Protein AF-A0A0F9VNV7-F1 (afdb_monomer)

Structure (mmCIF, N/CA/C/O backbone):
data_AF-A0A0F9VNV7-F1
#
_entry.id   AF-A0A0F9VNV7-F1
#
loop_
_atom_site.group_PDB
_atom_site.id
_atom_site.type_symbol
_atom_site.label_atom_id
_atom_site.label_alt_id
_atom_site.label_comp_id
_atom_site.label_asym_id
_atom_site.label_entity_id
_atom_site.label_seq_id
_atom_site.pdbx_PDB_ins_code
_atom_site.Cartn_x
_atom_site.Cartn_y
_atom_site.Cartn_z
_atom_site.occupancy
_atom_site.B_iso_or_equiv
_atom_site.auth_seq_id
_atom_site.auth_comp_id
_atom_site.auth_asym_id
_atom_site.auth_atom_id
_atom_site.pdbx_PDB_model_num
ATOM 1 N N . MET A 1 1 ? 5.903 12.119 -4.866 1.00 60.56 1 MET A N 1
ATOM 2 C CA . MET A 1 1 ? 6.700 10.876 -4.774 1.00 60.56 1 MET A CA 1
ATOM 3 C C . MET A 1 1 ? 6.099 9.863 -5.740 1.00 60.56 1 MET A C 1
ATOM 5 O O . MET A 1 1 ? 4.916 9.983 -6.019 1.00 60.56 1 MET A O 1
ATOM 9 N N . SER A 1 2 ? 6.917 8.986 -6.329 1.00 77.88 2 SER A N 1
ATOM 10 C CA . SER A 1 2 ? 6.639 8.160 -7.520 1.00 77.88 2 SER A CA 1
ATOM 11 C C . SER A 1 2 ? 7.097 6.704 -7.340 1.00 77.88 2 SER A C 1
ATOM 13 O O . SER A 1 2 ? 7.739 6.362 -6.347 1.00 77.88 2 SER A O 1
ATOM 15 N N . TYR A 1 3 ? 6.840 5.847 -8.332 1.00 84.94 3 TYR A N 1
ATOM 16 C CA . TYR A 1 3 ? 7.364 4.476 -8.393 1.00 84.94 3 TYR A CA 1
ATOM 17 C C . TYR A 1 3 ? 8.883 4.379 -8.163 1.00 84.94 3 TYR A C 1
ATOM 19 O O . TYR A 1 3 ? 9.356 3.454 -7.494 1.00 84.94 3 TYR A O 1
ATOM 27 N N . GLN A 1 4 ? 9.650 5.362 -8.648 1.00 85.62 4 GLN A N 1
ATOM 28 C CA . GLN A 1 4 ? 11.105 5.376 -8.499 1.00 85.62 4 GLN A CA 1
ATOM 29 C C . GLN A 1 4 ? 11.534 5.428 -7.024 1.00 85.62 4 GLN A C 1
ATOM 31 O O . GLN A 1 4 ? 12.468 4.732 -6.644 1.00 85.62 4 GLN A O 1
ATOM 36 N N . ASP A 1 5 ? 10.791 6.129 -6.163 1.00 84.31 5 ASP A N 1
ATOM 37 C CA . ASP A 1 5 ? 11.108 6.231 -4.731 1.00 84.31 5 ASP A CA 1
ATOM 38 C C . ASP A 1 5 ? 10.979 4.881 -4.006 1.00 84.31 5 ASP A C 1
ATOM 40 O O . ASP A 1 5 ? 11.677 4.602 -3.027 1.00 84.31 5 ASP A O 1
ATOM 44 N N . VAL A 1 6 ? 10.060 4.027 -4.467 1.00 85.62 6 VAL A N 1
ATOM 45 C CA . VAL A 1 6 ? 9.895 2.662 -3.948 1.00 85.62 6 VAL A CA 1
ATOM 46 C C . VAL A 1 6 ? 11.019 1.772 -4.470 1.00 85.62 6 VAL A C 1
ATOM 48 O O . VAL A 1 6 ? 11.598 0.993 -3.709 1.00 85.62 6 VAL A O 1
ATOM 51 N N . LYS A 1 7 ? 11.357 1.925 -5.753 1.00 87.75 7 LYS A N 1
ATOM 52 C CA . LYS A 1 7 ? 12.435 1.190 -6.413 1.00 87.75 7 LYS A CA 1
ATOM 53 C C . LYS A 1 7 ? 13.800 1.481 -5.797 1.00 87.75 7 LYS A C 1
ATOM 55 O O . LYS A 1 7 ? 14.536 0.541 -5.522 1.00 87.75 7 LYS A O 1
ATOM 60 N N . ASP A 1 8 ? 14.097 2.738 -5.484 1.00 87.12 8 ASP A N 1
ATOM 61 C CA . ASP A 1 8 ? 15.351 3.149 -4.839 1.00 87.12 8 ASP A CA 1
ATOM 62 C C . ASP A 1 8 ? 15.489 2.571 -3.430 1.00 87.12 8 ASP A C 1
ATOM 64 O O . ASP A 1 8 ? 16.591 2.311 -2.942 1.00 87.12 8 ASP A O 1
ATOM 68 N N . LYS A 1 9 ? 14.357 2.311 -2.769 1.00 83.44 9 LYS A N 1
ATOM 69 C CA . LYS A 1 9 ? 14.346 1.597 -1.495 1.00 83.44 9 LYS A CA 1
ATOM 70 C C . LYS A 1 9 ? 14.574 0.101 -1.690 1.00 83.44 9 LYS A C 1
ATOM 72 O O . LYS A 1 9 ? 15.021 -0.537 -0.746 1.00 83.44 9 LYS A O 1
ATOM 77 N N . LEU A 1 10 ? 14.304 -0.500 -2.840 1.00 85.62 10 LEU A N 1
ATOM 78 C CA . LEU A 1 10 ? 14.524 -1.928 -3.053 1.00 85.62 10 LEU A CA 1
ATOM 79 C C . LEU A 1 10 ? 15.995 -2.207 -3.416 1.00 85.62 10 LEU A C 1
ATOM 81 O O . LEU A 1 10 ? 16.424 -1.994 -4.544 1.00 85.62 10 LEU A O 1
ATOM 85 N N . HIS A 1 11 ? 16.776 -2.744 -2.474 1.00 74.56 11 HIS A N 1
ATOM 86 C CA . HIS A 1 11 ? 18.158 -3.176 -2.730 1.00 74.56 11 HIS A CA 1
ATOM 87 C C . HIS A 1 11 ? 18.205 -4.686 -3.026 1.00 74.56 11 HIS A C 1
ATOM 89 O O . HIS A 1 11 ? 17.546 -5.459 -2.342 1.00 74.56 11 HIS A O 1
ATOM 95 N N . HIS A 1 12 ? 18.974 -5.121 -4.032 1.00 74.38 12 HIS A N 1
ATOM 96 C CA . HIS A 1 12 ? 19.224 -6.545 -4.349 1.00 74.38 12 HIS A CA 1
ATOM 97 C C . HIS A 1 12 ? 17.970 -7.430 -4.537 1.00 74.38 12 HIS A C 1
ATOM 99 O O . HIS A 1 12 ? 17.973 -8.619 -4.218 1.00 74.38 12 HIS A O 1
ATOM 105 N N . GLY A 1 13 ? 16.880 -6.853 -5.051 1.00 79.12 13 GLY A N 1
ATOM 106 C CA . GLY A 1 13 ? 15.661 -7.584 -5.419 1.00 79.12 13 GLY A CA 1
ATOM 107 C C . GLY A 1 13 ? 14.728 -7.955 -4.260 1.00 79.12 13 GLY A C 1
ATOM 108 O O . GLY A 1 13 ? 13.595 -8.350 -4.523 1.00 79.12 13 GLY A O 1
ATOM 109 N N . HIS A 1 14 ? 15.145 -7.776 -3.001 1.00 84.50 14 HIS A N 1
ATOM 110 C CA . HIS A 1 14 ? 14.270 -7.909 -1.834 1.00 84.50 14 HIS A CA 1
ATOM 111 C C . HIS A 1 14 ? 14.744 -7.038 -0.659 1.00 84.50 14 HIS A C 1
ATOM 113 O O . HIS A 1 14 ? 15.937 -6.904 -0.407 1.00 84.50 14 HIS A O 1
ATOM 119 N N . ARG A 1 15 ? 13.817 -6.460 0.114 1.00 92.94 15 ARG A N 1
ATOM 120 C CA . ARG A 1 15 ? 14.155 -5.664 1.309 1.00 92.94 15 ARG A CA 1
ATOM 121 C C . ARG A 1 15 ? 13.126 -5.825 2.412 1.00 92.94 15 ARG A C 1
ATOM 123 O O . ARG A 1 15 ? 11.939 -5.610 2.195 1.00 92.94 15 ARG A O 1
ATOM 130 N N . LYS A 1 16 ? 13.580 -6.086 3.638 1.00 94.69 16 LYS A N 1
ATOM 131 C CA . LYS A 1 16 ? 12.723 -5.985 4.826 1.00 94.69 16 LYS A CA 1
ATOM 132 C C . LYS A 1 16 ? 12.436 -4.515 5.141 1.00 94.69 16 LYS A C 1
ATOM 134 O O . LYS A 1 16 ? 13.366 -3.730 5.312 1.00 94.69 16 LYS A O 1
ATOM 139 N N . VAL A 1 17 ? 11.159 -4.154 5.241 1.00 94.06 17 VAL A N 1
ATOM 140 C CA . VAL A 1 17 ? 10.713 -2.774 5.533 1.00 94.06 17 VAL A CA 1
ATOM 141 C C . VAL A 1 17 ? 10.000 -2.641 6.875 1.00 94.06 17 VAL A C 1
ATOM 143 O O . VAL A 1 17 ? 9.907 -1.541 7.409 1.00 94.06 17 VAL A O 1
ATOM 146 N N . ALA A 1 18 ? 9.528 -3.754 7.444 1.00 94.31 18 ALA A N 1
ATOM 147 C CA . ALA A 1 18 ? 8.997 -3.825 8.803 1.00 94.31 18 ALA A CA 1
ATOM 148 C C . ALA A 1 18 ? 8.967 -5.284 9.306 1.00 94.31 18 ALA A C 1
ATOM 150 O O . ALA A 1 18 ? 9.429 -6.205 8.625 1.00 94.31 18 ALA A O 1
ATOM 151 N N . ASN A 1 19 ? 8.419 -5.524 10.505 1.00 94.44 19 ASN A N 1
ATOM 152 C CA . ASN A 1 19 ? 8.258 -6.886 11.023 1.00 94.44 19 ASN A CA 1
ATOM 153 C C . ASN A 1 19 ? 7.409 -7.741 10.069 1.00 94.44 19 ASN A C 1
ATOM 155 O O . ASN A 1 19 ? 6.319 -7.310 9.684 1.00 94.44 19 ASN A O 1
ATOM 159 N N . ASN A 1 20 ? 7.933 -8.913 9.697 1.00 94.62 20 ASN A N 1
ATOM 160 C CA . ASN A 1 20 ? 7.364 -9.846 8.717 1.00 94.62 20 ASN A CA 1
ATOM 161 C C . ASN A 1 20 ? 6.886 -9.178 7.419 1.00 94.62 20 ASN A C 1
ATOM 163 O O . ASN A 1 20 ? 5.930 -9.645 6.807 1.00 94.62 20 ASN A O 1
ATOM 167 N N . THR A 1 21 ? 7.508 -8.056 7.034 1.00 96.12 21 THR A N 1
ATOM 168 C CA . THR A 1 21 ? 7.093 -7.248 5.883 1.00 96.12 21 THR A CA 1
ATOM 169 C C . THR A 1 21 ? 8.264 -6.964 4.963 1.00 96.12 21 THR A C 1
ATOM 171 O O . THR A 1 21 ? 9.272 -6.393 5.393 1.00 96.12 21 THR A O 1
ATOM 174 N N . TYR A 1 22 ? 8.106 -7.335 3.699 1.00 95.38 22 TYR A N 1
ATOM 175 C CA . TYR A 1 22 ? 9.176 -7.324 2.710 1.00 95.38 22 TYR A CA 1
ATOM 176 C C . TYR A 1 22 ? 8.698 -6.704 1.401 1.00 95.38 22 TYR A C 1
ATOM 178 O O . TYR A 1 22 ? 7.563 -6.937 0.995 1.00 95.38 22 TYR A O 1
ATOM 186 N N . LEU A 1 23 ? 9.577 -5.939 0.759 1.00 96.19 23 LEU A N 1
ATOM 187 C CA . LEU A 1 23 ? 9.473 -5.547 -0.640 1.00 96.19 23 LEU A CA 1
ATOM 188 C C . LEU A 1 23 ? 10.217 -6.565 -1.503 1.00 96.19 23 LEU A C 1
ATOM 190 O O . LEU A 1 23 ? 11.290 -7.016 -1.099 1.00 96.19 23 LEU A O 1
ATOM 194 N N . ALA A 1 24 ? 9.687 -6.890 -2.675 1.00 94.50 24 ALA A N 1
ATOM 195 C CA . ALA A 1 24 ? 10.354 -7.708 -3.687 1.00 94.50 24 ALA A CA 1
ATOM 196 C C . ALA A 1 24 ? 9.844 -7.345 -5.087 1.00 94.50 24 ALA A C 1
ATOM 198 O O . ALA A 1 24 ? 8.779 -6.744 -5.206 1.00 94.50 24 ALA A O 1
ATOM 199 N N . TYR A 1 25 ? 10.576 -7.718 -6.135 1.00 91.69 25 TYR A N 1
ATOM 200 C CA . TYR A 1 25 ? 9.998 -7.754 -7.482 1.00 91.69 25 TYR A CA 1
ATOM 201 C C . TYR A 1 25 ? 9.120 -8.999 -7.639 1.00 91.69 25 TYR A C 1
ATOM 203 O O . TYR A 1 25 ? 9.451 -10.064 -7.115 1.00 91.69 25 TYR A O 1
ATOM 211 N N . GLU A 1 26 ? 8.025 -8.873 -8.380 1.00 89.12 26 GLU A N 1
ATOM 212 C CA . GLU A 1 26 ? 7.207 -10.002 -8.826 1.00 89.12 26 GLU A CA 1
ATOM 213 C C . GLU A 1 26 ? 6.942 -9.859 -10.324 1.00 89.12 26 GLU A C 1
ATOM 215 O O . GLU A 1 26 ? 6.904 -8.747 -10.844 1.00 89.12 26 GLU A O 1
ATOM 220 N N . ASN A 1 27 ? 6.824 -10.984 -11.028 1.00 88.88 27 ASN A N 1
ATOM 221 C CA . ASN A 1 27 ? 6.459 -10.983 -12.439 1.00 88.88 27 ASN A CA 1
ATOM 222 C C . ASN A 1 27 ? 4.952 -11.166 -12.539 1.00 88.88 27 ASN A C 1
ATOM 224 O O . ASN A 1 27 ? 4.418 -12.162 -12.051 1.00 88.88 27 ASN A O 1
AT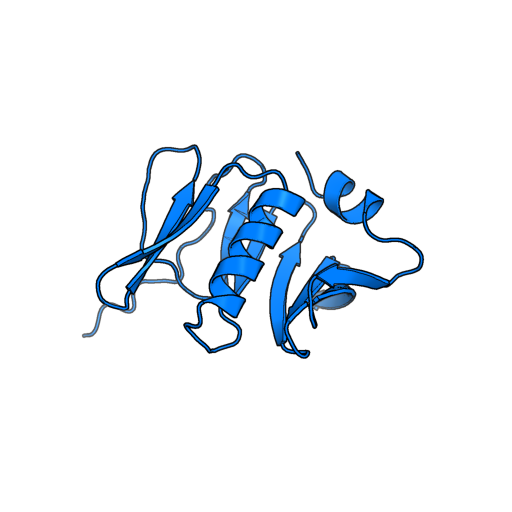OM 228 N N . GLU A 1 28 ? 4.293 -10.241 -13.217 1.00 85.94 28 GLU A N 1
ATOM 229 C CA . GLU A 1 28 ? 2.886 -10.353 -13.565 1.00 85.94 28 GLU A CA 1
ATOM 230 C C . GLU A 1 28 ? 2.750 -10.461 -15.080 1.00 85.94 28 GLU A C 1
ATOM 232 O O . GLU A 1 28 ? 3.281 -9.643 -15.831 1.00 85.94 28 GLU A O 1
ATOM 237 N N . PHE A 1 29 ? 2.060 -11.504 -15.531 1.00 85.44 29 PHE A N 1
ATOM 238 C CA . PHE A 1 29 ? 1.855 -11.780 -16.947 1.00 85.44 29 PHE A CA 1
ATOM 239 C C . PHE A 1 29 ? 0.514 -11.192 -17.382 1.00 85.44 29 PHE A C 1
ATOM 241 O O . PHE A 1 29 ? -0.539 -11.598 -16.889 1.00 85.44 29 PHE A O 1
A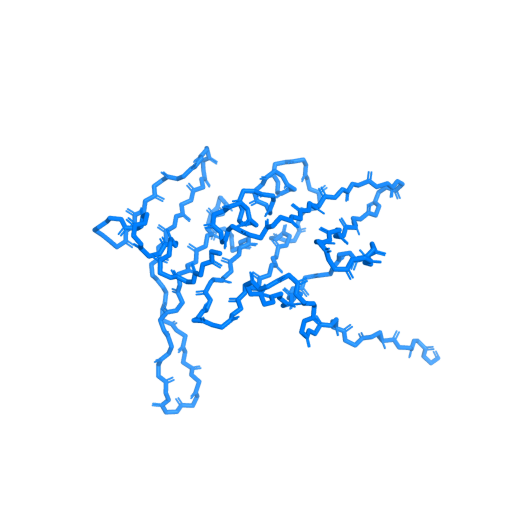TOM 248 N N . HIS A 1 30 ? 0.556 -10.239 -18.307 1.00 79.50 30 HIS A N 1
ATOM 249 C CA . HIS A 1 30 ? -0.615 -9.616 -18.907 1.00 79.50 30 HIS A CA 1
ATOM 250 C C . HIS A 1 30 ? -0.633 -9.908 -20.410 1.00 79.50 30 HIS A C 1
ATOM 252 O O . HIS A 1 30 ? -0.094 -9.151 -21.219 1.00 79.50 30 HIS A O 1
AT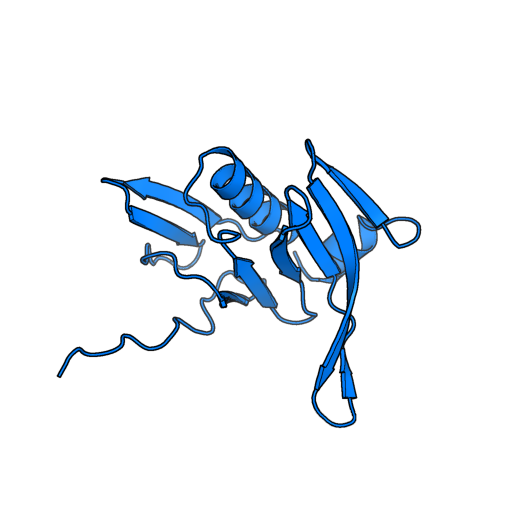OM 258 N N . GLY A 1 31 ? -1.225 -11.051 -20.773 1.00 84.50 31 GLY A N 1
ATOM 259 C CA . GLY A 1 31 ? -1.128 -11.586 -22.132 1.00 84.50 31 GLY A CA 1
ATOM 260 C C . GLY A 1 31 ? 0.335 -11.830 -22.500 1.00 84.50 31 GLY A C 1
ATOM 261 O O . GLY A 1 31 ? 1.033 -12.557 -21.794 1.00 84.50 31 GLY A O 1
ATOM 262 N N . ASP A 1 32 ? 0.798 -11.164 -23.557 1.00 88.19 32 ASP A N 1
ATOM 263 C CA . ASP A 1 32 ? 2.175 -11.268 -24.055 1.00 88.19 32 ASP A CA 1
ATOM 264 C C . ASP A 1 32 ? 3.160 -10.310 -23.355 1.00 88.19 32 ASP A C 1
ATOM 266 O O . ASP A 1 32 ? 4.363 -10.342 -23.619 1.00 88.19 32 ASP A O 1
ATOM 270 N N . TYR A 1 33 ? 2.673 -9.450 -22.454 1.00 81.19 33 TYR A N 1
ATOM 271 C CA . TYR A 1 33 ? 3.494 -8.481 -21.728 1.00 81.19 33 TYR A CA 1
ATOM 272 C C . TYR A 1 33 ? 3.804 -8.965 -20.312 1.00 81.19 33 TYR A C 1
ATOM 274 O O . TYR A 1 33 ? 2.923 -9.435 -19.593 1.00 81.19 33 TYR A O 1
ATOM 282 N N . VAL A 1 34 ? 5.056 -8.793 -19.879 1.00 85.00 34 VAL A N 1
ATOM 283 C CA . VAL A 1 34 ? 5.458 -8.999 -18.482 1.00 85.00 34 VAL A CA 1
ATOM 284 C C . VAL A 1 34 ? 5.589 -7.645 -17.804 1.00 85.00 34 VAL A C 1
ATOM 286 O O . VAL A 1 34 ? 6.343 -6.779 -18.248 1.00 85.00 34 VAL A O 1
ATOM 289 N N . ILE A 1 35 ? 4.854 -7.473 -16.713 1.00 85.75 35 ILE A N 1
ATOM 290 C CA . ILE A 1 35 ? 4.944 -6.318 -15.831 1.00 85.75 35 ILE A CA 1
ATOM 291 C C . ILE A 1 35 ? 5.759 -6.746 -14.613 1.00 85.75 35 ILE A C 1
ATOM 293 O O . ILE A 1 35 ? 5.613 -7.858 -14.107 1.00 85.75 35 ILE A O 1
ATOM 297 N N . HIS A 1 36 ? 6.633 -5.859 -14.145 1.00 87.62 36 HIS A N 1
ATOM 298 C CA . HIS A 1 36 ? 7.480 -6.103 -12.979 1.00 87.62 36 HIS A CA 1
ATOM 299 C C . HIS A 1 36 ? 7.113 -5.149 -11.839 1.00 87.62 36 HIS A C 1
ATOM 301 O O . HIS A 1 36 ? 7.889 -4.227 -11.557 1.00 87.62 36 HIS A O 1
ATOM 307 N N . PRO A 1 37 ? 5.932 -5.293 -11.208 1.00 92.44 37 PRO A N 1
ATOM 308 C CA . PRO A 1 37 ? 5.618 -4.492 -10.041 1.00 92.44 37 PRO A CA 1
ATOM 309 C C . PRO A 1 37 ? 6.573 -4.811 -8.890 1.00 92.44 37 PRO A C 1
ATOM 311 O O . PRO A 1 37 ? 7.110 -5.916 -8.746 1.00 92.44 37 PRO A O 1
ATOM 314 N N . ILE A 1 38 ? 6.742 -3.822 -8.019 1.00 95.38 38 ILE A N 1
ATOM 315 C CA . ILE A 1 38 ? 7.288 -4.070 -6.690 1.00 95.38 38 ILE A CA 1
ATOM 316 C C . ILE A 1 38 ? 6.114 -4.465 -5.809 1.00 95.38 38 ILE A C 1
ATOM 318 O O . ILE A 1 38 ? 5.092 -3.790 -5.780 1.00 95.38 38 ILE A O 1
ATOM 322 N N . ILE A 1 39 ? 6.255 -5.541 -5.057 1.00 96.19 39 ILE A N 1
ATOM 323 C CA . ILE A 1 39 ? 5.221 -6.044 -4.162 1.00 96.19 39 ILE A CA 1
ATOM 324 C C . ILE A 1 39 ? 5.652 -5.876 -2.716 1.00 96.19 39 ILE A C 1
ATOM 326 O O . ILE A 1 39 ? 6.801 -6.131 -2.363 1.00 96.19 39 ILE A O 1
ATOM 330 N N . MET A 1 40 ? 4.719 -5.480 -1.856 1.00 96.62 40 MET A N 1
ATOM 331 C CA . MET A 1 40 ? 4.892 -5.554 -0.414 1.00 96.62 40 MET A CA 1
ATOM 332 C C . MET A 1 40 ? 4.101 -6.733 0.134 1.00 96.62 40 MET A C 1
ATOM 334 O O . MET A 1 40 ? 2.877 -6.776 0.005 1.00 96.62 40 MET A O 1
ATOM 338 N N . LYS A 1 41 ? 4.796 -7.666 0.789 1.00 96.00 41 LYS A N 1
ATOM 339 C CA . LYS A 1 41 ? 4.198 -8.840 1.431 1.00 96.00 41 LYS A CA 1
ATOM 340 C C . LYS A 1 41 ? 4.282 -8.731 2.948 1.00 96.00 41 LYS A C 1
ATOM 342 O O . LYS A 1 41 ? 5.366 -8.501 3.477 1.00 96.00 41 LYS A O 1
ATOM 347 N N . LEU A 1 42 ? 3.161 -8.937 3.637 1.00 96.00 42 LEU A N 1
ATOM 348 C CA . LEU A 1 42 ? 3.056 -9.127 5.085 1.00 96.00 42 LEU A CA 1
ATOM 349 C C . LEU A 1 42 ? 2.764 -10.606 5.357 1.00 96.00 42 LEU A C 1
ATOM 351 O O . LEU A 1 42 ? 1.740 -11.119 4.918 1.00 96.00 42 LEU A O 1
ATOM 355 N N . HIS A 1 43 ? 3.647 -11.296 6.084 1.00 93.19 43 HIS A N 1
ATOM 356 C CA . HIS A 1 43 ? 3.513 -12.740 6.339 1.00 93.19 43 HIS A CA 1
ATOM 357 C C . HIS A 1 43 ? 3.315 -13.569 5.051 1.00 93.19 43 HIS A C 1
ATOM 359 O O . HIS A 1 43 ? 2.555 -14.528 5.029 1.00 93.19 43 HIS A O 1
ATOM 365 N N . GLY A 1 44 ? 3.973 -13.170 3.957 1.00 92.94 44 GLY A N 1
ATOM 366 C CA . GLY A 1 44 ? 3.837 -13.817 2.646 1.00 92.94 44 GLY A CA 1
ATOM 367 C C . GLY A 1 44 ? 2.619 -13.374 1.827 1.00 92.94 44 GLY A C 1
ATOM 368 O O . GLY A 1 44 ? 2.615 -13.583 0.618 1.00 92.94 44 GLY A O 1
ATOM 369 N N . ASN A 1 45 ? 1.645 -12.688 2.430 1.00 94.31 45 ASN A N 1
ATOM 370 C CA . ASN A 1 45 ? 0.459 -12.192 1.734 1.00 94.31 45 ASN A CA 1
ATOM 371 C C . ASN A 1 45 ? 0.685 -10.789 1.176 1.00 94.31 45 ASN A C 1
ATOM 373 O O . ASN A 1 45 ? 1.245 -9.932 1.862 1.00 94.31 45 ASN A O 1
ATOM 377 N N . VAL A 1 46 ? 0.229 -10.535 -0.049 1.00 95.44 46 VAL A N 1
ATOM 378 C CA . VAL A 1 46 ? 0.338 -9.211 -0.674 1.00 95.44 46 VAL A CA 1
ATOM 379 C C . VAL A 1 46 ? -0.538 -8.214 0.079 1.00 95.44 46 VAL A C 1
ATOM 381 O O . VAL A 1 46 ? -1.713 -8.470 0.327 1.00 95.44 46 VAL A O 1
ATOM 384 N N . VAL A 1 47 ? 0.055 -7.076 0.433 1.00 96.38 47 VAL A N 1
ATOM 385 C CA . VAL A 1 47 ? -0.648 -5.925 1.020 1.00 96.38 47 VAL A CA 1
ATOM 386 C C . VAL A 1 47 ? -0.578 -4.684 0.136 1.00 96.38 47 VAL A C 1
ATOM 388 O O . VAL A 1 47 ? -1.420 -3.800 0.257 1.00 96.38 47 VAL A O 1
ATOM 391 N N . ALA A 1 48 ? 0.402 -4.613 -0.766 1.00 96.56 48 ALA A N 1
ATOM 392 C CA . ALA A 1 48 ? 0.442 -3.591 -1.800 1.00 96.56 48 ALA A CA 1
ATOM 393 C C . ALA A 1 48 ? 1.208 -4.068 -3.035 1.00 96.56 48 ALA A C 1
ATOM 395 O O . ALA A 1 48 ? 2.194 -4.798 -2.902 1.00 96.56 48 ALA A O 1
ATOM 396 N N . ARG A 1 49 ? 0.793 -3.594 -4.208 1.00 96.31 49 ARG A N 1
ATOM 397 C CA . ARG A 1 49 ? 1.550 -3.660 -5.461 1.00 96.31 49 ARG A CA 1
ATOM 398 C C . ARG A 1 49 ? 1.835 -2.243 -5.927 1.00 96.31 49 ARG A C 1
ATOM 400 O O . ARG A 1 49 ? 0.932 -1.416 -5.968 1.00 96.31 49 ARG A O 1
ATOM 407 N N . PHE A 1 50 ? 3.085 -1.956 -6.245 1.00 95.31 50 PHE A N 1
ATOM 408 C CA . PHE A 1 50 ? 3.518 -0.677 -6.784 1.00 95.31 50 PHE A CA 1
ATOM 409 C C . PHE A 1 50 ? 3.790 -0.863 -8.274 1.00 95.31 50 PHE A C 1
ATOM 411 O O . PHE A 1 50 ? 4.727 -1.573 -8.650 1.00 95.31 50 PHE A O 1
ATOM 418 N N . TYR A 1 51 ? 2.969 -0.223 -9.095 1.00 93.50 51 TYR A N 1
ATOM 419 C CA . TYR A 1 51 ? 3.131 -0.119 -10.540 1.00 93.50 51 TYR A CA 1
ATOM 420 C C . TYR A 1 51 ? 3.753 1.239 -10.894 1.00 93.50 51 TYR A C 1
ATOM 422 O O . TYR A 1 51 ? 3.818 2.121 -10.040 1.00 93.50 51 TYR A O 1
ATOM 430 N N . PRO A 1 52 ? 4.217 1.453 -12.136 1.00 91.06 52 PRO A N 1
ATOM 431 C CA . PRO A 1 52 ? 4.797 2.735 -12.541 1.00 91.06 52 PRO A CA 1
ATOM 432 C C . PRO A 1 52 ? 3.880 3.956 -12.358 1.00 91.06 52 PRO A C 1
ATOM 434 O O . PRO A 1 52 ? 4.368 5.056 -12.108 1.00 91.06 52 PRO A O 1
ATOM 437 N N . ASP A 1 53 ? 2.568 3.769 -12.470 1.00 90.62 53 ASP A N 1
ATOM 438 C CA . ASP A 1 53 ? 1.538 4.812 -12.493 1.00 90.62 53 ASP A CA 1
ATOM 439 C C . ASP A 1 53 ? 0.670 4.859 -11.221 1.00 90.62 53 ASP A C 1
ATOM 441 O O . ASP A 1 53 ? 0.169 5.925 -10.850 1.00 90.62 53 ASP A O 1
ATOM 445 N N . HIS A 1 54 ? 0.515 3.730 -10.526 1.00 93.38 54 HIS A N 1
ATOM 446 C CA . HIS A 1 54 ? -0.365 3.615 -9.365 1.00 93.38 54 HIS A CA 1
ATOM 447 C C . HIS A 1 54 ? 0.122 2.602 -8.322 1.00 93.38 54 HIS A C 1
ATOM 449 O O . HIS A 1 54 ? 0.990 1.765 -8.564 1.00 93.38 54 HIS A O 1
ATOM 455 N N . ILE A 1 55 ? -0.488 2.6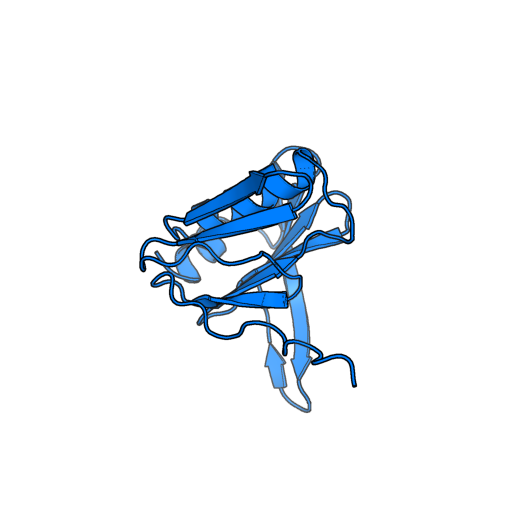58 -7.141 1.00 94.81 55 ILE A N 1
ATOM 456 C CA . ILE A 1 55 ? -0.422 1.618 -6.117 1.00 94.81 55 ILE A CA 1
ATOM 457 C C . ILE A 1 55 ? -1.766 0.892 -6.040 1.00 94.81 55 ILE A C 1
ATOM 459 O O . ILE A 1 55 ? -2.820 1.523 -6.080 1.00 94.81 55 ILE A O 1
ATOM 463 N N . GLU A 1 56 ? -1.729 -0.426 -5.901 1.00 95.38 56 GLU A N 1
ATOM 464 C CA . GLU A 1 56 ? -2.884 -1.269 -5.600 1.00 95.38 56 GLU A CA 1
ATOM 465 C C . GLU A 1 56 ? -2.766 -1.793 -4.166 1.00 95.38 56 GLU A C 1
ATOM 467 O O . GLU A 1 56 ? -1.703 -2.272 -3.764 1.00 95.38 56 GLU A O 1
ATOM 472 N N . LEU A 1 57 ? -3.832 -1.679 -3.374 1.00 95.25 57 LEU A N 1
ATOM 473 C CA . LEU A 1 57 ? -3.832 -2.018 -1.949 1.00 95.25 57 LEU A CA 1
ATOM 474 C C . LEU A 1 57 ? -4.667 -3.266 -1.639 1.00 95.25 57 LEU A C 1
ATOM 476 O O . LEU A 1 57 ? -5.757 -3.448 -2.179 1.00 95.25 57 LEU A O 1
ATOM 480 N N . HIS A 1 58 ? -4.184 -4.088 -0.701 1.00 95.25 58 HIS A N 1
ATOM 481 C CA . HIS A 1 58 ? -4.854 -5.318 -0.269 1.00 95.25 58 HIS A CA 1
ATOM 482 C C . HIS A 1 58 ? -4.781 -5.516 1.252 1.00 95.25 58 HIS A C 1
ATOM 484 O O . HIS A 1 58 ? -3.744 -5.341 1.890 1.00 95.25 58 HIS A O 1
ATOM 490 N N . SER A 1 59 ? -5.876 -5.971 1.842 1.00 92.31 59 SER A N 1
ATOM 491 C CA . SER A 1 59 ? -6.027 -6.312 3.255 1.00 92.31 59 SER A CA 1
ATOM 492 C C . SER A 1 59 ? -5.387 -7.656 3.622 1.00 92.31 59 SER A C 1
ATOM 494 O O . SER A 1 59 ? -5.398 -8.053 4.789 1.00 92.31 59 SER A O 1
ATOM 496 N N . ALA A 1 60 ? -4.858 -8.390 2.634 1.00 87.38 60 ALA A N 1
ATOM 497 C CA . ALA A 1 60 ? -4.432 -9.780 2.775 1.00 87.38 60 ALA A CA 1
ATOM 498 C C . ALA A 1 60 ? -5.541 -10.722 3.305 1.00 87.38 60 ALA A C 1
ATOM 500 O O . ALA A 1 60 ? -5.227 -11.785 3.836 1.00 87.38 60 ALA A O 1
ATOM 501 N N . GLY A 1 61 ? -6.820 -10.335 3.191 1.00 79.44 61 GLY A N 1
ATOM 502 C CA . GLY A 1 61 ? -7.972 -11.078 3.713 1.00 79.44 61 GLY A CA 1
ATOM 503 C C . GLY A 1 61 ? -8.222 -10.893 5.215 1.00 79.44 61 GLY A C 1
ATOM 504 O O . GLY A 1 61 ? -9.105 -11.544 5.768 1.00 79.44 61 GLY A O 1
ATOM 505 N N . TRP A 1 62 ? -7.465 -10.019 5.894 1.00 77.06 62 TRP A N 1
ATOM 506 C CA . TRP A 1 62 ? -7.547 -9.836 7.346 1.00 77.06 62 TRP A CA 1
ATOM 507 C C . TRP A 1 62 ? -7.608 -8.357 7.747 1.00 77.06 62 TRP A C 1
ATOM 509 O O . TRP A 1 62 ? -6.628 -7.616 7.626 1.00 77.06 62 TRP A O 1
ATOM 519 N N . HIS A 1 63 ? -8.713 -7.938 8.368 1.00 82.50 63 HIS A N 1
ATOM 520 C CA . HIS A 1 63 ? -8.872 -6.587 8.923 1.00 82.50 63 HIS A CA 1
ATOM 521 C C . HIS A 1 63 ? -8.213 -6.439 10.305 1.00 82.50 63 HIS A C 1
ATOM 523 O O . HIS A 1 63 ? -8.870 -6.209 11.321 1.00 82.50 63 HIS A O 1
ATOM 529 N N . THR A 1 64 ? -6.882 -6.562 10.354 1.00 91.12 64 THR A N 1
ATOM 530 C CA . THR A 1 64 ? -6.092 -6.428 11.592 1.00 91.12 64 THR A CA 1
ATOM 531 C C . THR A 1 64 ? -5.354 -5.094 11.692 1.00 91.12 64 THR A C 1
ATOM 533 O O . THR A 1 64 ? -5.031 -4.449 10.692 1.00 91.12 64 THR A O 1
ATOM 536 N N . VAL A 1 65 ? -4.990 -4.705 12.920 1.00 92.25 65 VAL A N 1
ATOM 537 C CA . VAL A 1 65 ? -4.160 -3.515 13.182 1.00 92.25 65 VAL A CA 1
ATOM 538 C C . VAL A 1 65 ? -2.813 -3.597 12.452 1.00 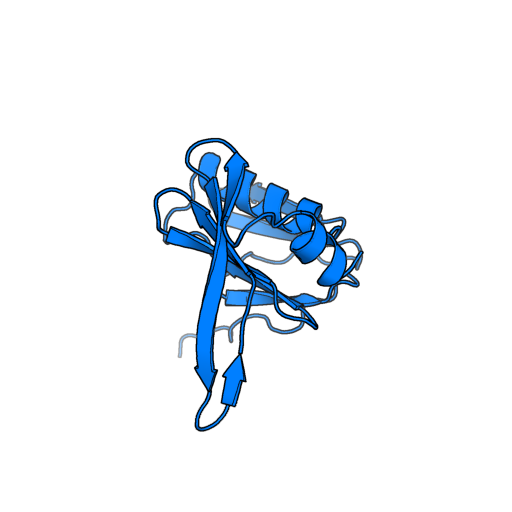92.25 65 VAL A C 1
ATOM 540 O O . VAL A 1 65 ? -2.334 -2.586 11.931 1.00 92.25 65 VAL A O 1
ATOM 543 N N . THR A 1 66 ? -2.221 -4.792 12.362 1.00 94.12 66 THR A N 1
ATOM 544 C CA . THR A 1 66 ? -0.953 -5.016 11.655 1.00 94.12 66 THR A CA 1
ATOM 545 C C . THR A 1 66 ? -1.101 -4.759 10.162 1.00 94.12 66 THR A C 1
ATOM 547 O O . THR A 1 66 ? -0.317 -3.987 9.609 1.00 94.12 66 THR A O 1
ATOM 550 N N . THR A 1 67 ? -2.125 -5.329 9.522 1.00 95.00 67 THR A N 1
ATOM 551 C CA . THR A 1 67 ? -2.417 -5.090 8.101 1.00 95.00 67 THR A CA 1
ATOM 552 C C . THR A 1 67 ? -2.642 -3.600 7.841 1.00 95.00 67 THR A C 1
ATOM 554 O O . THR A 1 67 ? -1.983 -3.032 6.971 1.00 95.00 67 THR A O 1
ATOM 557 N N . ARG A 1 68 ? -3.470 -2.922 8.650 1.00 95.31 68 ARG A N 1
ATOM 558 C CA . ARG A 1 68 ? -3.709 -1.472 8.521 1.00 95.31 68 ARG A CA 1
ATOM 559 C C . ARG A 1 68 ? -2.414 -0.664 8.612 1.00 95.31 68 ARG A C 1
ATOM 561 O O . ARG A 1 68 ? -2.173 0.236 7.813 1.00 95.31 68 ARG A O 1
ATOM 568 N N . SER A 1 69 ? -1.551 -0.994 9.576 1.00 95.75 69 SER A N 1
ATOM 569 C CA . SER A 1 69 ? -0.235 -0.360 9.713 1.00 95.75 69 SER A CA 1
ATOM 570 C C . SER A 1 69 ? 0.637 -0.568 8.469 1.00 95.75 69 SER A C 1
ATOM 572 O O . SER A 1 69 ? 1.376 0.343 8.096 1.00 95.75 69 SER A O 1
ATOM 574 N N . ARG A 1 70 ? 0.550 -1.727 7.801 1.00 96.50 70 ARG A N 1
ATOM 575 C CA . ARG A 1 70 ? 1.287 -1.985 6.554 1.00 96.50 70 ARG A CA 1
ATOM 576 C C . ARG A 1 70 ? 0.703 -1.273 5.352 1.00 96.50 70 ARG A C 1
ATOM 578 O O . ARG A 1 70 ? 1.485 -0.743 4.578 1.00 96.50 70 ARG A O 1
ATOM 585 N N . LEU A 1 71 ? -0.613 -1.158 5.239 1.00 96.38 71 LEU A N 1
ATOM 586 C CA . LEU A 1 71 ? -1.229 -0.319 4.210 1.00 96.38 71 LEU A CA 1
ATOM 587 C C . LE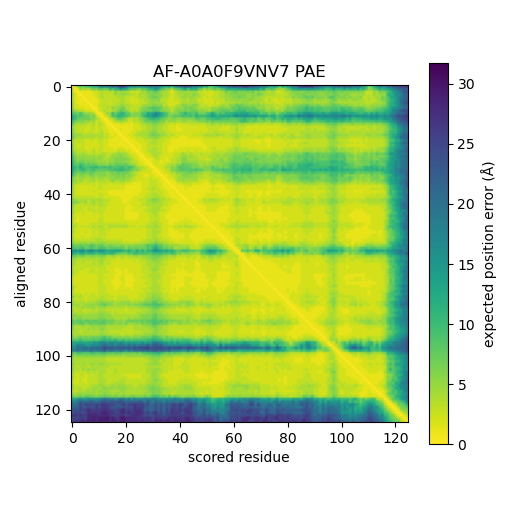U A 1 71 ? -0.771 1.143 4.334 1.00 96.38 71 LEU A C 1
ATOM 589 O O . LEU A 1 71 ? -0.314 1.734 3.361 1.00 96.38 71 LEU A O 1
ATOM 593 N N . ASN A 1 72 ? -0.762 1.688 5.554 1.00 96.00 72 ASN A N 1
ATOM 594 C CA . ASN A 1 72 ? -0.231 3.031 5.817 1.00 96.00 72 ASN A CA 1
ATOM 595 C C . ASN A 1 72 ? 1.262 3.161 5.490 1.00 96.00 72 ASN A C 1
ATOM 597 O O . ASN A 1 72 ? 1.702 4.178 4.953 1.00 96.00 72 ASN A O 1
ATOM 601 N N . LEU A 1 73 ? 2.056 2.126 5.780 1.00 95.94 73 LEU A N 1
ATOM 602 C CA . LEU A 1 73 ? 3.455 2.087 5.362 1.00 95.94 73 LEU A CA 1
ATOM 603 C C . LEU A 1 73 ? 3.582 2.088 3.832 1.00 95.94 73 LEU A C 1
ATOM 605 O O . LEU A 1 73 ? 4.458 2.775 3.319 1.00 95.94 73 LEU A O 1
ATOM 609 N N . ALA A 1 74 ? 2.712 1.374 3.112 1.00 95.75 74 ALA A N 1
ATOM 610 C CA . ALA A 1 74 ? 2.698 1.346 1.651 1.00 95.75 74 ALA A CA 1
ATOM 611 C C . ALA A 1 74 ? 2.477 2.747 1.072 1.00 95.75 74 ALA A C 1
ATOM 613 O O . ALA A 1 74 ? 3.277 3.207 0.259 1.00 95.75 74 ALA A O 1
ATOM 614 N N . LEU A 1 75 ? 1.449 3.449 1.565 1.00 94.00 75 LEU A N 1
ATOM 615 C CA . LEU A 1 75 ? 1.139 4.828 1.181 1.00 94.00 75 LEU A CA 1
ATOM 616 C C . LEU A 1 75 ? 2.340 5.745 1.424 1.00 94.00 75 LEU A C 1
ATOM 618 O O . LEU A 1 75 ? 2.777 6.450 0.519 1.00 94.00 75 LEU A O 1
ATOM 622 N N . ARG A 1 76 ? 2.966 5.650 2.603 1.00 93.31 76 ARG A N 1
ATOM 623 C CA . ARG A 1 76 ? 4.176 6.420 2.925 1.00 93.31 76 ARG A CA 1
ATOM 624 C C . ARG A 1 76 ? 5.365 6.067 2.027 1.00 93.31 76 ARG A C 1
ATOM 626 O O . ARG A 1 76 ? 6.158 6.945 1.699 1.00 93.31 76 ARG A O 1
ATOM 633 N N . LEU A 1 77 ? 5.535 4.798 1.651 1.00 93.31 77 LEU A N 1
ATOM 634 C CA . LEU A 1 77 ? 6.617 4.365 0.764 1.00 93.31 77 LEU A CA 1
ATOM 635 C C . LEU A 1 77 ? 6.445 4.917 -0.651 1.00 93.31 77 LEU A C 1
ATOM 637 O O . LEU A 1 77 ? 7.442 5.378 -1.204 1.00 93.31 77 LEU A O 1
ATOM 641 N N . ALA A 1 78 ? 5.209 4.916 -1.160 1.00 90.94 78 ALA A N 1
ATOM 642 C CA . ALA A 1 78 ? 4.791 5.585 -2.395 1.00 90.94 78 ALA A CA 1
ATOM 643 C C . ALA A 1 78 ? 4.781 7.120 -2.271 1.00 90.94 78 ALA A C 1
ATOM 645 O O . ALA A 1 78 ? 4.656 7.830 -3.265 1.00 90.94 78 ALA A O 1
ATOM 646 N N . GLY A 1 79 ? 4.891 7.627 -1.041 1.00 90.38 79 GLY A N 1
ATOM 647 C CA . GLY A 1 79 ? 4.810 9.038 -0.701 1.00 90.38 79 GLY A CA 1
ATOM 648 C C . GLY A 1 79 ? 3.475 9.687 -1.044 1.00 90.38 79 GLY A C 1
ATOM 649 O O . GLY A 1 79 ? 3.407 10.882 -1.324 1.00 90.38 79 GLY A O 1
ATOM 650 N N . ILE A 1 80 ? 2.423 8.879 -0.990 1.00 89.69 80 ILE A N 1
ATOM 651 C CA . ILE A 1 80 ? 1.047 9.331 -0.971 1.00 89.69 80 ILE A CA 1
ATOM 652 C C . ILE A 1 80 ? 0.762 9.768 0.460 1.00 89.69 80 ILE A C 1
ATOM 654 O O . ILE A 1 80 ? 0.878 8.997 1.416 1.00 89.69 80 ILE A O 1
ATOM 658 N N . HIS A 1 81 ? 0.398 11.031 0.607 1.00 87.75 81 HIS A N 1
ATOM 659 C CA . HIS A 1 81 ? -0.113 11.557 1.859 1.00 87.75 81 HIS A CA 1
ATOM 660 C C . HIS A 1 81 ? -1.577 11.118 1.970 1.00 87.75 81 HIS A C 1
ATOM 662 O O . HIS A 1 81 ? -2.483 11.686 1.363 1.00 87.75 81 HIS A O 1
ATOM 668 N N . GLY A 1 82 ? -1.776 10.018 2.679 1.00 88.88 82 GLY A N 1
ATOM 669 C CA . GLY A 1 82 ? -3.070 9.407 2.911 1.00 88.88 82 GLY A CA 1
ATOM 670 C C . GLY A 1 82 ? -2.977 8.423 4.064 1.00 88.88 82 GLY A C 1
ATOM 671 O O . GLY A 1 82 ? -1.880 8.092 4.530 1.00 88.88 82 GLY A O 1
ATOM 672 N N . SER A 1 83 ? -4.124 7.961 4.547 1.00 93.00 83 SER A N 1
ATOM 673 C CA . SER A 1 83 ? -4.175 6.996 5.634 1.00 93.00 83 SER A CA 1
ATOM 674 C C . SER A 1 83 ? -5.378 6.066 5.543 1.00 93.00 83 SER A C 1
ATOM 676 O O . SER A 1 83 ? -6.470 6.456 5.144 1.00 93.00 83 SER A O 1
ATOM 678 N N . ILE A 1 84 ? -5.169 4.823 5.963 1.00 94.25 84 ILE A N 1
ATOM 679 C CA . ILE A 1 84 ? -6.211 3.867 6.294 1.00 94.25 84 ILE A CA 1
ATOM 680 C C . ILE A 1 84 ? -6.566 4.038 7.766 1.00 94.25 84 ILE A C 1
ATOM 682 O O . ILE A 1 84 ? -5.725 3.843 8.657 1.00 94.25 84 ILE A O 1
ATOM 686 N N . SER A 1 85 ? -7.832 4.347 8.012 1.00 93.62 85 SER A N 1
ATOM 687 C CA . SER A 1 85 ? -8.443 4.434 9.332 1.00 93.62 85 SER A CA 1
ATOM 688 C C . SER A 1 85 ? -9.496 3.335 9.508 1.00 93.62 85 SER A C 1
ATOM 690 O O . SER A 1 85 ? -9.910 2.684 8.552 1.00 93.62 85 SER A O 1
ATOM 692 N N . GLN A 1 86 ? -9.889 3.079 10.756 1.00 93.19 86 GLN A N 1
ATOM 693 C CA . GLN A 1 86 ? -10.947 2.122 11.078 1.00 93.19 86 GLN A CA 1
ATOM 694 C C . GLN A 1 86 ? -11.987 2.807 11.954 1.00 93.19 86 GLN A C 1
ATOM 696 O O . GLN A 1 86 ? -11.633 3.397 12.975 1.00 93.19 86 GLN A O 1
ATOM 701 N N . TYR A 1 87 ? -13.257 2.656 11.595 1.00 91.88 87 TYR A N 1
ATOM 702 C CA . TYR A 1 87 ? -14.391 3.111 12.386 1.00 91.88 87 TYR A CA 1
ATOM 703 C C . TYR A 1 87 ? -15.511 2.071 12.318 1.00 91.88 87 TYR A C 1
ATOM 705 O O . TYR A 1 87 ? -15.858 1.607 11.239 1.00 91.88 87 TYR A O 1
ATOM 713 N N . LYS A 1 88 ? -16.055 1.671 13.478 1.00 91.62 88 LYS A N 1
ATOM 714 C CA . LYS A 1 88 ? -17.119 0.649 13.591 1.00 91.62 88 LYS A CA 1
ATOM 715 C C . LYS A 1 88 ? -16.845 -0.618 12.763 1.00 91.62 88 LYS A C 1
ATOM 717 O O . LYS A 1 88 ? -17.696 -1.071 12.012 1.00 91.62 88 LYS A O 1
ATOM 722 N N . TYR A 1 89 ? -15.640 -1.175 12.900 1.00 87.12 89 TYR A N 1
ATOM 723 C CA . TYR A 1 89 ? -15.162 -2.359 12.165 1.00 87.12 89 TYR A CA 1
ATOM 724 C C . TYR A 1 89 ? -14.988 -2.188 10.648 1.00 87.12 89 TYR A C 1
ATOM 726 O O . TYR A 1 89 ? -14.388 -3.062 10.028 1.00 87.12 89 TYR A O 1
ATOM 734 N N . GLN A 1 90 ? -15.377 -1.047 10.082 1.00 91.69 90 GLN A N 1
ATOM 735 C CA . GLN A 1 90 ? -15.175 -0.713 8.681 1.00 91.69 90 GLN A CA 1
ATOM 736 C C . GLN A 1 90 ? -13.876 0.068 8.488 1.00 91.69 90 GLN A C 1
ATOM 738 O O . GLN A 1 90 ? -13.491 0.882 9.335 1.00 91.69 90 GLN A O 1
ATOM 743 N N . TRP A 1 91 ? -13.171 -0.202 7.392 1.00 93.88 91 TRP A N 1
ATOM 744 C CA . TRP A 1 91 ? -11.967 0.538 7.027 1.00 93.88 91 TRP A CA 1
ATOM 745 C C . TRP A 1 91 ? -12.282 1.612 6.004 1.00 93.88 91 TRP A C 1
ATOM 747 O O . TRP A 1 91 ? -13.103 1.420 5.108 1.00 93.88 91 TRP A O 1
ATOM 757 N N . TYR A 1 92 ? -11.591 2.733 6.146 1.00 92.62 92 TYR A N 1
ATOM 758 C CA . TYR A 1 92 ? -11.715 3.882 5.272 1.00 92.62 92 TYR A CA 1
ATOM 759 C C . TYR A 1 92 ? -10.336 4.319 4.833 1.00 92.62 92 TYR A C 1
ATOM 761 O O . TYR A 1 92 ? -9.393 4.278 5.625 1.00 92.62 92 TYR A O 1
ATOM 769 N N . ILE A 1 93 ? -10.235 4.756 3.588 1.00 92.31 93 ILE A N 1
ATOM 770 C CA . ILE A 1 93 ? -9.051 5.411 3.070 1.00 92.31 93 ILE A CA 1
ATOM 771 C C . ILE A 1 93 ? -9.327 6.896 2.902 1.00 92.31 93 ILE A C 1
ATOM 773 O O . ILE A 1 93 ? -10.328 7.292 2.312 1.00 92.31 93 ILE A O 1
ATOM 777 N N . ASP A 1 94 ? -8.416 7.692 3.438 1.00 90.94 94 ASP A N 1
ATOM 778 C CA . ASP A 1 94 ? -8.333 9.127 3.235 1.00 90.94 94 ASP A CA 1
ATOM 779 C C . ASP A 1 94 ? -7.075 9.427 2.418 1.00 90.94 94 ASP A C 1
ATOM 781 O O . ASP A 1 94 ? -6.001 8.887 2.693 1.00 90.94 94 ASP A O 1
ATOM 785 N N . THR A 1 95 ? -7.205 10.271 1.406 1.00 84.25 95 THR A N 1
ATOM 786 C CA . THR A 1 95 ? -6.096 10.722 0.561 1.00 84.25 95 THR A CA 1
ATOM 787 C C . THR A 1 95 ? -6.118 12.242 0.515 1.00 84.25 95 THR A C 1
ATOM 789 O O . THR A 1 95 ? -7.160 12.859 0.724 1.00 84.25 95 THR A O 1
ATOM 792 N N . ASN A 1 96 ? -4.986 12.864 0.184 1.00 71.50 96 ASN A N 1
ATOM 793 C CA . ASN A 1 96 ? -4.859 14.320 0.044 1.00 71.50 96 ASN A CA 1
ATOM 794 C C . ASN A 1 96 ? -5.920 15.012 -0.843 1.00 71.50 96 ASN A C 1
ATOM 796 O O . ASN A 1 96 ? -5.995 16.238 -0.830 1.00 71.50 96 ASN A O 1
ATOM 800 N N . LEU A 1 97 ? -6.717 14.266 -1.616 1.00 65.62 97 LEU A N 1
ATOM 801 C CA . LEU A 1 97 ? -7.682 14.772 -2.592 1.00 65.62 97 LEU A CA 1
ATOM 802 C C . LEU A 1 97 ? -9.153 14.678 -2.129 1.00 65.62 97 LEU A C 1
ATOM 804 O O . LEU A 1 97 ? -10.062 14.537 -2.945 1.00 65.62 97 LEU A O 1
ATOM 808 N N . LEU A 1 98 ? -9.390 14.858 -0.823 1.00 55.25 98 LEU A N 1
ATOM 809 C CA . LEU A 1 98 ? -10.676 15.273 -0.223 1.00 55.25 98 LEU A CA 1
ATOM 810 C C . LEU A 1 98 ? -11.827 14.252 -0.172 1.00 55.25 98 LEU A C 1
ATOM 812 O O . LEU A 1 98 ? -12.960 14.655 0.081 1.00 55.25 98 LEU A O 1
ATOM 816 N N . ASN A 1 99 ? -11.586 12.9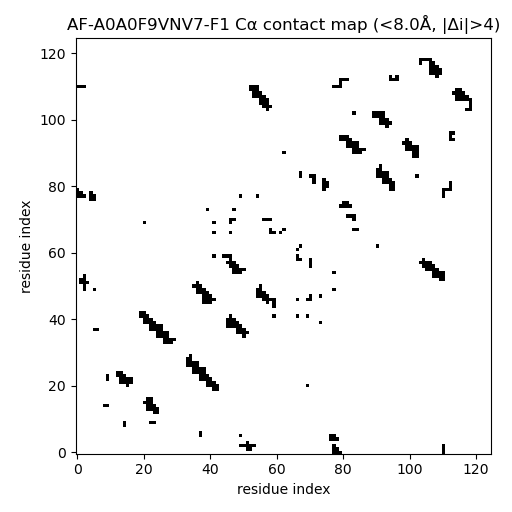46 -0.303 1.00 68.31 99 ASN A N 1
ATOM 817 C CA . ASN A 1 99 ? -12.648 11.960 -0.074 1.00 68.31 99 ASN A CA 1
ATOM 818 C C . ASN A 1 99 ? -12.192 10.822 0.839 1.00 68.31 99 ASN A C 1
ATOM 820 O O . ASN A 1 99 ? -11.355 10.002 0.461 1.00 68.31 99 ASN A O 1
ATOM 824 N N . VAL A 1 100 ? -12.809 10.752 2.023 1.00 85.88 100 VAL A N 1
ATOM 825 C CA . VAL A 1 100 ? -12.797 9.549 2.856 1.00 85.88 100 VAL A CA 1
ATOM 826 C C . VAL A 1 100 ? -13.786 8.572 2.241 1.00 85.88 100 VAL A C 1
ATOM 828 O O . VAL A 1 100 ? -14.995 8.798 2.276 1.00 85.88 100 VAL A O 1
ATOM 831 N N . VAL A 1 101 ? -13.281 7.486 1.673 1.00 90.56 101 VAL A N 1
ATOM 832 C CA . VAL A 1 101 ? -14.117 6.432 1.093 1.00 90.56 101 VAL A CA 1
ATOM 833 C C . VAL A 1 101 ? -13.880 5.119 1.812 1.00 90.56 101 VAL A C 1
ATOM 835 O O . VAL A 1 101 ? -12.851 4.917 2.456 1.00 90.56 101 VAL A O 1
ATOM 838 N N . GLU A 1 102 ? -14.842 4.211 1.712 1.00 92.00 102 GLU A N 1
ATOM 839 C CA . GLU A 1 102 ? -14.665 2.854 2.213 1.00 92.00 102 GLU A CA 1
ATOM 840 C C . GLU A 1 102 ? -13.476 2.189 1.508 1.00 92.00 102 GLU A C 1
ATOM 842 O O . GLU A 1 102 ? -13.379 2.198 0.277 1.00 92.00 102 GLU A O 1
ATOM 847 N N . PHE A 1 103 ? -12.566 1.622 2.297 1.00 92.12 103 PHE A N 1
ATOM 848 C CA . PHE A 1 103 ? -11.470 0.824 1.775 1.00 92.12 103 PHE A CA 1
ATOM 849 C C . PHE A 1 103 ? -12.007 -0.517 1.274 1.00 92.12 103 PHE A C 1
ATOM 851 O O . PHE A 1 103 ? -12.716 -1.214 2.001 1.00 92.12 103 PHE A O 1
ATOM 858 N N . LYS A 1 104 ? -11.608 -0.902 0.063 1.00 91.94 104 LYS A N 1
ATOM 859 C CA . LYS A 1 104 ? -11.881 -2.215 -0.520 1.00 91.94 104 LYS A CA 1
ATOM 860 C C . LYS A 1 104 ? -10.601 -2.800 -1.107 1.00 91.94 104 LYS A C 1
ATOM 862 O O . LYS A 1 104 ? -9.726 -2.067 -1.570 1.00 91.94 104 LYS A O 1
ATOM 867 N N . ASP A 1 105 ? -10.502 -4.123 -1.098 1.00 93.06 105 ASP A N 1
ATOM 868 C CA . ASP A 1 105 ? -9.358 -4.814 -1.687 1.00 93.06 105 ASP A CA 1
ATOM 869 C C . ASP A 1 105 ? -9.274 -4.572 -3.195 1.00 93.06 105 ASP A C 1
ATOM 871 O O . ASP A 1 105 ? -10.286 -4.566 -3.895 1.00 93.06 105 ASP A O 1
ATOM 875 N N . GLY A 1 106 ? -8.053 -4.351 -3.684 1.00 92.56 106 GLY A N 1
ATOM 876 C CA . GLY A 1 106 ? -7.800 -4.009 -5.083 1.00 92.56 106 GLY A CA 1
ATOM 877 C C . GLY A 1 106 ? -8.024 -2.530 -5.411 1.00 92.56 106 GLY A C 1
ATOM 878 O O . GLY A 1 106 ? -8.023 -2.161 -6.584 1.00 92.56 106 GLY A O 1
ATOM 879 N N . MET A 1 107 ? -8.217 -1.658 -4.411 1.00 91.94 107 MET A N 1
ATOM 880 C CA . MET A 1 107 ? -8.263 -0.214 -4.652 1.00 91.94 107 MET A CA 1
ATOM 881 C C . MET A 1 107 ? -6.954 0.286 -5.255 1.00 91.94 107 MET A C 1
ATOM 883 O O . MET A 1 107 ? -5.872 0.009 -4.731 1.00 91.94 107 MET A O 1
ATOM 887 N N . LYS A 1 108 ? -7.085 1.069 -6.330 1.00 93.81 108 LYS A N 1
ATOM 888 C CA . LYS A 1 108 ? -5.972 1.661 -7.072 1.00 93.81 108 LYS A CA 1
ATOM 889 C C . LYS A 1 108 ? -5.904 3.154 -6.824 1.00 93.81 108 LYS A C 1
ATOM 891 O O . LYS A 1 108 ? -6.916 3.847 -6.939 1.00 93.81 108 LYS A O 1
ATOM 896 N N . ILE A 1 109 ? -4.713 3.638 -6.504 1.00 91.56 109 ILE A N 1
ATOM 897 C CA . ILE A 1 109 ? -4.464 5.039 -6.170 1.00 91.56 109 ILE A CA 1
ATOM 898 C C . ILE A 1 109 ? -3.271 5.515 -6.983 1.00 91.56 109 ILE A C 1
ATOM 900 O O . ILE A 1 109 ? -2.217 4.881 -6.965 1.00 91.56 109 ILE A O 1
ATOM 904 N N . SER A 1 110 ? -3.417 6.626 -7.691 1.00 91.81 110 SER A N 1
ATOM 905 C CA . SER A 1 110 ? -2.293 7.256 -8.370 1.00 91.81 110 SER A CA 1
ATOM 906 C C . SER A 1 110 ? -1.289 7.810 -7.355 1.00 91.81 110 SER A C 1
ATOM 908 O O . SER A 1 110 ? -1.599 8.072 -6.190 1.00 91.81 110 SER A O 1
ATOM 910 N N . TYR A 1 111 ? -0.070 8.078 -7.810 1.00 89.88 111 TYR A N 1
ATOM 911 C CA . TYR A 1 111 ? 0.940 8.733 -6.976 1.00 89.88 111 TYR A CA 1
ATOM 912 C C . TYR A 1 111 ? 0.602 10.186 -6.588 1.00 89.88 111 TYR A C 1
ATOM 914 O O . TYR A 1 111 ? 1.204 10.724 -5.658 1.00 89.88 111 TYR A O 1
ATOM 922 N N . THR A 1 112 ? -0.372 10.818 -7.253 1.00 88.75 112 THR A N 1
ATOM 923 C CA . THR A 1 112 ? -0.925 12.125 -6.853 1.00 88.75 112 THR A CA 1
ATOM 924 C C . THR A 1 112 ? -1.974 12.003 -5.742 1.00 88.75 112 THR A C 1
ATOM 926 O O . THR A 1 112 ? -2.328 13.009 -5.131 1.00 88.75 112 THR A O 1
ATOM 929 N N . GLY A 1 113 ? -2.417 10.781 -5.426 1.00 86.94 113 GLY A N 1
ATOM 930 C CA . GLY A 1 113 ? -3.442 10.495 -4.424 1.00 86.94 113 GLY A CA 1
ATOM 931 C C . GLY A 1 113 ? -4.851 10.350 -4.999 1.00 86.94 113 GLY A C 1
ATOM 932 O O . GLY A 1 113 ? -5.799 10.265 -4.226 1.00 86.94 113 GLY A O 1
ATOM 933 N N . GLU A 1 114 ? -5.016 10.324 -6.325 1.00 88.19 114 GLU A N 1
ATOM 934 C CA . GLU A 1 114 ? -6.324 10.137 -6.964 1.00 88.19 114 GLU A CA 1
ATOM 935 C C . GLU A 1 114 ? -6.734 8.669 -6.895 1.00 88.19 114 GLU A C 1
ATOM 937 O O . GLU A 1 114 ? -5.950 7.775 -7.211 1.00 88.19 114 GLU A O 1
ATOM 942 N N . ILE A 1 115 ? -7.981 8.405 -6.511 1.00 87.62 115 ILE A N 1
ATOM 943 C CA . ILE A 1 115 ? -8.537 7.051 -6.526 1.00 87.62 115 ILE A CA 1
ATOM 944 C C . ILE A 1 115 ? -8.928 6.723 -7.971 1.00 87.62 115 ILE A C 1
ATOM 946 O O . ILE A 1 115 ? -9.874 7.295 -8.504 1.00 87.62 115 ILE A O 1
ATOM 950 N N . LEU A 1 116 ? -8.194 5.802 -8.600 1.00 83.19 116 LEU A N 1
ATOM 951 C CA . LEU A 1 116 ? -8.341 5.456 -10.020 1.00 83.19 116 LEU A CA 1
ATOM 952 C C . LEU A 1 116 ? -9.453 4.434 -10.271 1.00 83.19 116 LEU A C 1
ATOM 954 O O . LEU A 1 11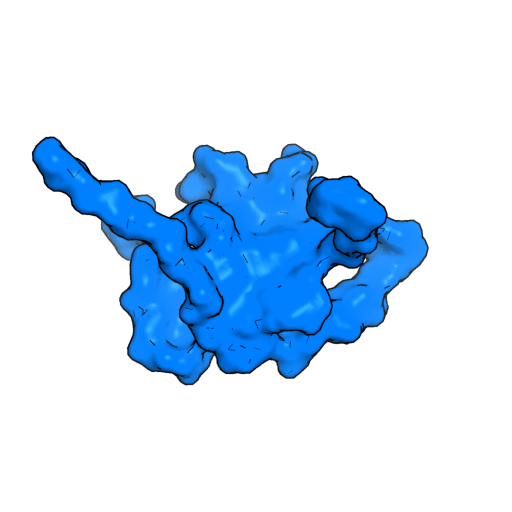6 ? -10.081 4.432 -11.326 1.00 83.19 116 LEU A O 1
ATOM 958 N N . SER A 1 117 ? -9.709 3.558 -9.300 1.00 72.62 117 SER A N 1
ATOM 959 C CA . SER A 1 117 ? -10.839 2.633 -9.339 1.00 72.62 117 SER A CA 1
ATOM 960 C C . SER A 1 117 ? -11.295 2.275 -7.930 1.00 72.62 117 SER A C 1
ATOM 962 O O . SER A 1 117 ? -10.505 1.791 -7.114 1.00 72.62 117 SER A O 1
ATOM 964 N N . HIS A 1 118 ? -12.588 2.453 -7.668 1.00 56.19 118 HIS A N 1
ATOM 965 C CA . HIS A 1 118 ? -13.290 1.745 -6.605 1.00 56.19 118 HIS A CA 1
ATOM 966 C C . HIS A 1 118 ? -13.824 0.448 -7.234 1.00 56.19 118 HIS A C 1
ATOM 968 O O . HIS A 1 118 ? -14.428 0.538 -8.308 1.00 56.19 118 HIS A O 1
ATOM 974 N N . PRO A 1 119 ? -13.592 -0.747 -6.657 1.00 46.88 119 PRO A N 1
ATOM 975 C CA . PRO A 1 119 ? -14.212 -1.956 -7.191 1.00 46.88 119 PRO A CA 1
ATOM 976 C C . PRO A 1 119 ? -15.730 -1.735 -7.271 1.00 46.88 119 PRO A C 1
ATOM 978 O O . PRO A 1 119 ? -16.280 -1.055 -6.392 1.00 46.88 119 PRO A O 1
ATOM 981 N N . PRO A 1 120 ? -16.394 -2.217 -8.340 1.00 39.38 120 PRO A N 1
ATOM 982 C CA . PRO A 1 120 ? -17.797 -1.921 -8.581 1.00 39.38 120 PRO A CA 1
ATOM 983 C C . PRO A 1 120 ? -18.603 -2.226 -7.321 1.00 39.38 120 PRO A C 1
ATOM 985 O O . PRO A 1 120 ? -18.426 -3.268 -6.689 1.00 39.38 120 PRO A O 1
ATOM 988 N N . ILE A 1 121 ? -19.460 -1.283 -6.925 1.00 42.75 121 ILE A N 1
ATOM 989 C CA . ILE A 1 121 ? -20.507 -1.575 -5.953 1.00 42.75 121 ILE A CA 1
ATOM 990 C C . ILE A 1 121 ? -21.336 -2.662 -6.629 1.00 42.75 121 ILE A C 1
ATOM 992 O O . ILE A 1 121 ? -22.022 -2.376 -7.611 1.00 42.75 121 ILE A O 1
ATOM 996 N N . GLU A 1 122 ? -21.228 -3.910 -6.171 1.00 39.59 122 GLU A N 1
ATOM 997 C CA . GLU A 1 122 ? -22.254 -4.897 -6.475 1.00 39.59 122 GLU A CA 1
ATOM 998 C C . GLU A 1 122 ? -23.547 -4.328 -5.901 1.00 39.59 122 GLU A C 1
ATOM 1000 O O . GLU A 1 122 ? -23.795 -4.369 -4.697 1.00 39.59 122 GLU A O 1
ATOM 1005 N N . VAL A 1 123 ? -24.334 -3.684 -6.760 1.00 35.72 123 VAL A N 1
ATOM 1006 C CA . VAL A 1 123 ? -25.699 -3.321 -6.424 1.00 35.72 123 VAL A CA 1
ATOM 1007 C C . VAL A 1 123 ? -26.417 -4.656 -6.310 1.00 35.72 123 VAL A C 1
ATOM 1009 O O . VAL A 1 123 ? -26.697 -5.302 -7.321 1.00 35.72 123 VAL A O 1
ATOM 1012 N N . SER A 1 124 ? -26.624 -5.108 -5.074 1.00 35.12 124 SER A N 1
ATOM 1013 C CA . SER A 1 124 ? -27.492 -6.238 -4.770 1.00 35.12 124 SER A CA 1
ATOM 1014 C C . SER A 1 124 ? -28.829 -6.007 -5.479 1.00 35.12 124 SER A C 1
ATOM 1016 O O . SER A 1 124 ? -29.506 -5.016 -5.190 1.00 35.12 124 SER A O 1
ATOM 1018 N N . LYS A 1 125 ? -29.148 -6.871 -6.448 1.00 39.34 125 LYS A N 1
ATOM 1019 C CA . LYS A 1 125 ? -30.494 -6.975 -7.022 1.00 39.34 125 LYS A CA 1
ATOM 1020 C C . LYS A 1 125 ? -31.478 -7.488 -5.981 1.00 39.34 125 LYS A C 1
ATOM 1022 O O . LYS A 1 125 ? -31.049 -8.308 -5.139 1.00 39.34 125 LYS A O 1
#

Radius of gyration: 14.29 Å; Cα contacts (8 Å, |Δi|>4): 242; chains: 1; bounding box: 50×29×38 Å

Secondary structure (DSSP, 8-state):
--HHHHHHH--TTEEEEETTEEEEE--EEETTEEE--EEEEETTEEEEEE-SSEEEE--TT---HHHHHHHHHHHHHHT--EEEEEETTEEEEEETTS--EE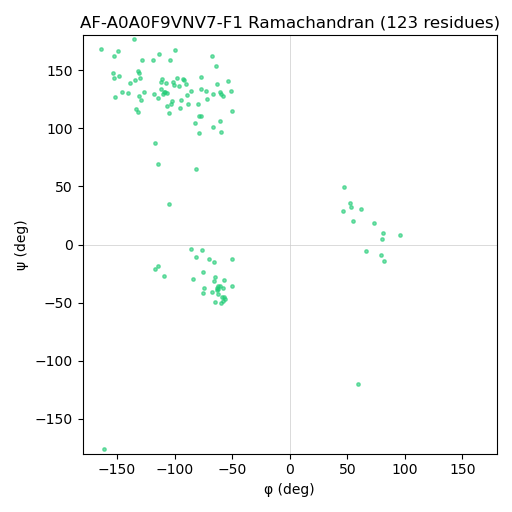--TTEEEETTS-EEEPPP-----

Sequence (125 aa):
MSYQDVKDKLHHGHRKVANNTYLAYENEFHGDYVIHPIIMKLHGNVVARFYPDHIELHSAGWHTVTTRSRLNLALRLAGIHGSISQYKYQWYIDTNLLNVVEFKDGMKISYTGEILSHPPIEVSK

Mean predicted aligned error: 5.99 Å

Nearest PDB structures (foldseek):
  3he6-assembly1_A  TM=3.741E-01  e=9.906E-01  Mus musculus
  3are-assembly1_A  TM=3.749E-01  e=9.906E-01  Mus musculus
  3arf-assembly1_A  TM=3.507E-01  e=6.714E-01  Mus musculus
  8sos-assembly1_A  TM=4.073E-01  e=1.825E+00  Homo sapiens
  3to4-assembly1_A  TM=3.790E-01  e=1.383E+00  Mus musculus

pLDDT: mean 86.23, std 13.82, range [35.12, 96.62]

InterPro domains:
  IPR057004 Gp90-like protein, tailed bacteriophages [PF23790] (38-109)

Solvent-accessible surface area (backbone atoms only — not comparable to full-atom values): 6987 Å² total; per-residue (Å²): 87,42,47,64,56,44,50,73,64,48,51,96,63,46,32,79,80,52,90,65,24,33,39,30,69,45,86,43,78,58,85,94,44,78,44,75,33,41,32,33,25,50,79,83,34,57,30,32,38,40,39,85,69,33,37,34,36,36,52,63,92,42,102,41,74,66,45,43,54,49,46,33,46,48,31,53,51,37,44,24,65,46,43,61,49,76,58,94,93,41,47,30,33,36,33,75,73,82,52,78,41,78,56,55,72,66,30,28,30,32,42,87,30,48,77,76,42,76,72,77,79,79,74,80,126

Organism: NCBI:txid412755

Foldseek 3Di:
DFQVLLVVVADPQKDDPDVQKMWGWDWDDDDPDTFTWIFIDRVNATQWTHHRWKIFGAQSPDPDPVSQVVNQVVCVSLPFPKGWDDDPNWIWIGGPPDDTDTDDGGFIAGSPGDGPDDDDDPPDD